Protein AF-A0A1F0BMP8-F1 (afdb_monomer_lite)

Structure (mmCIF, N/CA/C/O backbone):
data_AF-A0A1F0BMP8-F1
#
_entry.id   AF-A0A1F0BMP8-F1
#
loop_
_atom_site.group_PDB
_atom_site.id
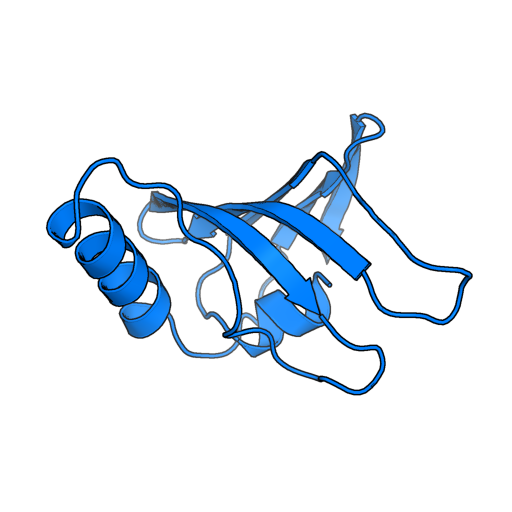_atom_site.type_symbol
_atom_site.label_atom_id
_atom_site.label_alt_id
_atom_site.label_comp_id
_atom_site.label_asym_id
_atom_site.label_entity_id
_atom_site.label_seq_id
_atom_site.pdbx_PDB_ins_code
_atom_site.Cartn_x
_atom_site.Cartn_y
_atom_site.Cartn_z
_atom_site.occupancy
_atom_site.B_iso_or_equiv
_atom_site.auth_seq_id
_atom_site.auth_comp_id
_atom_site.auth_asym_id
_atom_site.auth_atom_id
_atom_site.pdbx_PDB_model_num
ATOM 1 N N . MET A 1 1 ? 5.880 -3.265 -6.236 1.00 81.81 1 MET A N 1
ATOM 2 C CA . MET A 1 1 ? 5.375 -2.888 -4.889 1.00 81.81 1 MET A CA 1
ATOM 3 C C . MET A 1 1 ? 3.911 -3.074 -4.814 1.00 81.81 1 MET A C 1
ATOM 5 O O . MET A 1 1 ? 3.457 -3.663 -3.856 1.00 81.81 1 MET A O 1
ATOM 9 N N . VAL A 1 2 ? 3.184 -2.464 -5.753 1.00 88.12 2 VAL A N 1
ATOM 10 C CA . VAL A 1 2 ? 1.761 -2.221 -5.556 1.00 88.12 2 VAL A CA 1
ATOM 11 C C . VAL A 1 2 ? 1.041 -3.540 -5.309 1.00 88.12 2 VAL A C 1
ATOM 13 O O . VAL A 1 2 ? 0.292 -3.640 -4.351 1.00 88.12 2 VAL A O 1
ATOM 16 N N . ASN A 1 3 ? 1.412 -4.595 -6.035 1.00 89.56 3 ASN A N 1
ATOM 17 C CA . ASN A 1 3 ? 0.949 -5.953 -5.753 1.00 89.56 3 ASN A CA 1
ATOM 18 C C . ASN A 1 3 ? 1.299 -6.470 -4.349 1.00 89.56 3 ASN A C 1
ATOM 20 O O . ASN A 1 3 ? 0.438 -7.060 -3.712 1.00 89.56 3 ASN A O 1
ATOM 24 N N . ALA A 1 4 ? 2.517 -6.246 -3.853 1.00 89.62 4 ALA A N 1
ATOM 25 C CA . ALA A 1 4 ? 2.904 -6.637 -2.496 1.00 89.62 4 ALA A CA 1
ATOM 26 C C . ALA A 1 4 ? 2.100 -5.870 -1.433 1.00 89.62 4 ALA A C 1
ATOM 28 O O . ALA A 1 4 ? 1.598 -6.487 -0.504 1.00 89.62 4 ALA A O 1
ATOM 29 N N . LEU A 1 5 ? 1.886 -4.560 -1.610 1.00 92.19 5 LEU A N 1
ATOM 30 C CA . LEU A 1 5 ? 1.027 -3.763 -0.722 1.00 92.19 5 LEU A CA 1
ATOM 31 C C . LEU A 1 5 ? -0.428 -4.236 -0.772 1.00 92.19 5 LEU A C 1
ATOM 33 O O . LEU A 1 5 ? -1.037 -4.436 0.273 1.00 92.19 5 LEU A O 1
ATOM 37 N N . LYS A 1 6 ? -0.968 -4.488 -1.970 1.00 94.75 6 LYS A N 1
ATOM 38 C CA . LYS A 1 6 ? -2.313 -5.050 -2.154 1.00 94.75 6 LYS A CA 1
ATOM 39 C C . LYS A 1 6 ? -2.451 -6.445 -1.554 1.00 94.75 6 LYS A C 1
ATOM 41 O O . LYS A 1 6 ? -3.543 -6.796 -1.134 1.00 94.75 6 LYS A O 1
ATOM 46 N N . ASN A 1 7 ? -1.389 -7.247 -1.527 1.00 93.62 7 ASN A N 1
ATOM 47 C CA . ASN A 1 7 ? -1.396 -8.556 -0.877 1.00 93.62 7 ASN A CA 1
ATOM 48 C C . ASN A 1 7 ? -1.252 -8.471 0.650 1.00 93.62 7 ASN A C 1
ATOM 50 O O . ASN A 1 7 ? -1.544 -9.462 1.306 1.00 93.62 7 ASN A O 1
ATOM 54 N N . SER A 1 8 ? -0.807 -7.336 1.195 1.00 92.69 8 SER A N 1
ATOM 55 C CA . SER A 1 8 ? -0.575 -7.158 2.634 1.00 92.69 8 SER A CA 1
ATOM 56 C C . SER A 1 8 ? -1.666 -6.406 3.357 1.00 92.69 8 SER A C 1
ATOM 58 O O . SER A 1 8 ? -1.918 -6.706 4.525 1.00 92.69 8 SER A O 1
ATOM 60 N N . TYR A 1 9 ? -2.304 -5.444 2.689 1.00 95.44 9 TYR A N 1
ATOM 61 C CA . TYR A 1 9 ? -3.381 -4.682 3.293 1.00 95.44 9 TYR A CA 1
ATOM 62 C C . TYR A 1 9 ? -4.666 -4.748 2.479 1.00 95.44 9 TYR A C 1
ATOM 64 O O . TYR A 1 9 ? -4.666 -4.649 1.246 1.00 95.44 9 TYR A O 1
ATOM 72 N N . GLU A 1 10 ? -5.778 -4.914 3.185 1.00 97.12 10 GLU A N 1
ATOM 73 C CA . GLU A 1 10 ? -7.125 -4.827 2.642 1.00 97.12 10 GLU A CA 1
ATOM 74 C C . GLU A 1 10 ? -7.647 -3.387 2.630 1.00 97.12 10 GLU A C 1
ATOM 76 O O . GLU A 1 10 ? -7.187 -2.521 3.372 1.00 97.12 10 GLU A O 1
ATOM 81 N N . GLY A 1 11 ? -8.624 -3.133 1.759 1.00 97.06 11 GLY A N 1
ATOM 82 C CA . GLY A 1 11 ? -9.311 -1.847 1.691 1.00 97.06 11 GLY A CA 1
ATOM 83 C C . GLY A 1 11 ? -8.468 -0.689 1.156 1.00 97.06 11 GLY A C 1
ATOM 84 O O . GLY A 1 11 ? -8.833 0.455 1.392 1.00 97.06 11 GLY A O 1
ATOM 85 N N . ILE A 1 12 ? -7.361 -0.932 0.447 1.00 97.69 12 ILE A N 1
ATOM 86 C CA . ILE A 1 12 ? -6.589 0.154 -0.172 1.00 97.69 12 ILE A CA 1
ATOM 87 C C . ILE A 1 12 ? -7.415 0.788 -1.306 1.00 97.69 12 ILE A C 1
ATOM 89 O O . ILE A 1 12 ? -7.876 0.092 -2.209 1.00 97.69 12 ILE A O 1
ATOM 93 N N . GLU A 1 13 ? -7.556 2.114 -1.293 1.00 97.69 13 GLU A N 1
ATOM 94 C CA . GLU A 1 13 ? -8.154 2.899 -2.384 1.00 97.69 13 GLU A CA 1
ATOM 95 C C . GLU A 1 13 ? -7.088 3.618 -3.222 1.00 97.69 13 GLU A C 1
ATOM 97 O O . GLU A 1 13 ? -7.178 3.673 -4.452 1.00 97.69 13 GLU A O 1
ATOM 102 N N . GLU A 1 14 ? -6.070 4.174 -2.561 1.00 97.75 14 GLU A N 1
ATOM 103 C CA . GLU A 1 14 ? -5.044 5.003 -3.195 1.00 97.75 14 GLU A CA 1
ATOM 104 C C . GLU A 1 14 ? -3.659 4.705 -2.621 1.00 97.75 14 GLU A C 1
ATOM 106 O O . GLU A 1 14 ? -3.504 4.538 -1.410 1.00 97.75 14 GLU A O 1
ATOM 111 N N . ILE A 1 15 ? -2.645 4.689 -3.488 1.00 96.12 15 ILE A N 1
ATOM 112 C CA . ILE A 1 15 ? -1.231 4.638 -3.107 1.00 96.12 15 ILE A CA 1
ATOM 113 C C . ILE A 1 15 ? -0.503 5.778 -3.816 1.00 96.12 15 ILE A C 1
ATOM 115 O O . ILE A 1 15 ? -0.530 5.874 -5.043 1.00 96.12 15 ILE A O 1
ATOM 119 N N . LYS A 1 16 ? 0.206 6.619 -3.063 1.00 95.62 16 LYS A N 1
ATOM 120 C CA . LYS A 1 16 ? 1.176 7.567 -3.627 1.00 95.62 16 LYS A CA 1
ATOM 121 C C . LYS A 1 16 ? 2.577 7.112 -3.294 1.00 95.62 16 LYS A C 1
ATOM 123 O O . LYS A 1 16 ? 2.861 6.833 -2.135 1.00 95.62 16 LYS A O 1
ATOM 128 N N . ILE A 1 17 ? 3.427 7.055 -4.307 1.00 93.12 17 ILE A N 1
ATOM 129 C CA . ILE A 1 17 ? 4.812 6.616 -4.204 1.00 93.12 17 ILE A CA 1
ATOM 130 C C . ILE A 1 17 ? 5.710 7.830 -4.411 1.00 93.12 17 ILE A C 1
ATOM 132 O O . ILE A 1 17 ? 5.601 8.537 -5.412 1.00 93.12 17 ILE A O 1
ATOM 136 N N . SER A 1 18 ? 6.625 8.048 -3.478 1.00 92.19 18 SER A N 1
ATOM 137 C CA . SER A 1 18 ? 7.628 9.108 -3.540 1.00 92.19 18 SER A CA 1
ATOM 138 C C . SER A 1 18 ? 8.998 8.588 -3.129 1.00 92.19 18 SER A C 1
ATOM 140 O O . SER A 1 18 ? 9.108 7.557 -2.471 1.00 92.19 18 SER A O 1
ATOM 142 N N . ASN A 1 19 ? 10.043 9.314 -3.531 1.00 90.69 19 ASN A N 1
ATOM 143 C CA . ASN A 1 19 ? 11.435 9.025 -3.177 1.00 90.69 19 ASN A CA 1
ATOM 144 C C . ASN A 1 19 ? 11.832 7.552 -3.410 1.00 90.69 19 ASN A C 1
ATOM 146 O O . ASN A 1 19 ? 12.283 6.894 -2.473 1.00 90.69 19 ASN A O 1
ATOM 150 N N . PRO A 1 20 ? 11.625 7.001 -4.624 1.00 87.62 20 PRO A N 1
ATOM 151 C CA . PRO A 1 20 ? 12.051 5.640 -4.901 1.00 87.62 20 PRO A CA 1
ATOM 152 C C . PRO A 1 20 ? 13.577 5.546 -4.835 1.00 87.62 20 PRO A C 1
ATOM 154 O O . PRO A 1 20 ? 14.292 6.296 -5.499 1.00 87.62 20 PRO A O 1
ATOM 157 N N . GLU A 1 21 ? 14.065 4.585 -4.067 1.00 83.25 21 GLU A N 1
ATOM 158 C CA . GLU A 1 21 ? 15.460 4.182 -3.997 1.00 83.25 21 GLU A CA 1
ATOM 159 C C . GLU A 1 21 ? 15.533 2.713 -4.426 1.00 83.25 21 GLU A C 1
ATOM 161 O O . GLU A 1 21 ? 14.779 1.862 -3.957 1.00 83.25 21 GLU A O 1
ATOM 166 N N . TYR A 1 22 ? 16.422 2.395 -5.358 1.00 77.88 22 TYR A N 1
ATOM 167 C CA . TYR A 1 22 ? 16.616 1.027 -5.822 1.00 77.88 22 TYR A CA 1
ATOM 168 C C . TYR A 1 22 ? 18.099 0.725 -5.962 1.00 77.88 22 TYR A C 1
ATOM 170 O O . TYR A 1 22 ? 18.905 1.573 -6.350 1.00 77.88 22 TYR A O 1
ATOM 178 N N . THR A 1 23 ? 18.449 -0.518 -5.651 1.00 75.81 23 THR A N 1
ATOM 179 C CA . THR A 1 23 ? 19.734 -1.096 -6.048 1.00 75.81 23 THR A CA 1
ATOM 180 C C . THR A 1 23 ? 19.732 -1.398 -7.553 1.00 75.81 23 THR A C 1
ATOM 182 O O . THR A 1 23 ? 18.761 -1.119 -8.257 1.00 75.81 23 THR A O 1
ATOM 185 N N . THR A 1 24 ? 20.821 -1.956 -8.088 1.00 72.88 24 THR A N 1
ATOM 186 C CA . THR A 1 24 ? 20.900 -2.336 -9.507 1.00 72.88 24 THR A CA 1
ATOM 187 C C . THR A 1 24 ? 19.793 -3.336 -9.867 1.00 72.88 24 THR A C 1
ATOM 189 O O . THR A 1 24 ? 19.781 -4.431 -9.306 1.00 72.88 24 THR A O 1
ATOM 192 N N . PRO A 1 25 ? 18.884 -3.015 -10.809 1.00 70.81 25 PRO A N 1
ATOM 193 C CA . PRO A 1 25 ? 17.811 -3.931 -11.175 1.00 70.81 25 PRO A CA 1
ATOM 194 C C . PRO A 1 25 ? 18.332 -5.247 -11.791 1.00 70.81 25 PRO A C 1
ATOM 196 O O . PRO A 1 25 ? 19.238 -5.199 -12.627 1.00 70.81 25 PRO A O 1
ATOM 199 N N . PRO A 1 26 ? 17.726 -6.407 -11.464 1.00 64.94 26 PRO A N 1
ATOM 200 C CA . PRO A 1 26 ? 16.713 -6.601 -10.424 1.00 64.94 26 PRO A CA 1
ATOM 201 C C . PRO A 1 26 ? 17.356 -6.622 -9.025 1.00 64.94 26 PRO A C 1
ATOM 203 O O . PRO A 1 26 ? 18.339 -7.326 -8.808 1.00 64.94 26 PRO A O 1
ATOM 206 N N . GLY A 1 27 ? 16.786 -5.891 -8.066 1.00 69.31 27 GLY A N 1
ATOM 207 C CA . GLY A 1 27 ? 17.347 -5.801 -6.719 1.00 69.31 27 GLY A CA 1
ATOM 208 C C . GLY A 1 27 ? 16.374 -5.225 -5.696 1.00 69.31 27 GLY A C 1
ATOM 209 O O . GLY A 1 27 ? 15.228 -4.916 -6.029 1.00 69.31 27 GLY A O 1
ATOM 210 N N . ASP A 1 28 ? 16.837 -5.119 -4.451 1.00 78.62 28 ASP A N 1
ATOM 211 C CA . ASP A 1 28 ? 16.090 -4.518 -3.348 1.00 78.62 28 ASP A CA 1
ATOM 212 C C . ASP A 1 28 ? 15.768 -3.059 -3.637 1.00 78.62 28 ASP A C 1
ATOM 214 O O . ASP A 1 28 ? 16.493 -2.352 -4.356 1.00 78.62 28 ASP A O 1
ATOM 218 N N . TRP A 1 29 ? 14.677 -2.613 -3.039 1.00 79.88 29 TRP A N 1
ATOM 219 C CA . TRP A 1 29 ? 14.124 -1.309 -3.309 1.00 79.88 29 TRP A CA 1
ATOM 220 C C . TRP A 1 29 ? 13.334 -0.804 -2.110 1.00 79.88 29 TRP A C 1
ATOM 222 O O . TRP A 1 29 ? 12.764 -1.572 -1.328 1.00 79.88 29 TRP A O 1
ATOM 232 N N . SER A 1 30 ? 13.307 0.510 -1.974 1.00 86.81 30 SER A N 1
ATOM 233 C CA . SER A 1 30 ? 12.559 1.211 -0.952 1.00 86.81 30 SER A CA 1
ATOM 234 C C . SER A 1 30 ? 11.903 2.455 -1.531 1.00 86.81 30 SER A C 1
ATOM 236 O O . SER A 1 30 ? 12.324 3.000 -2.550 1.00 86.81 30 SER A O 1
ATOM 238 N N . CYS A 1 31 ? 10.816 2.887 -0.916 1.00 89.56 31 CYS A N 1
ATOM 239 C CA . CYS A 1 31 ? 10.184 4.156 -1.238 1.00 89.56 31 CYS A CA 1
ATOM 240 C C . CYS A 1 31 ? 9.358 4.637 -0.053 1.00 89.56 31 CYS A C 1
ATOM 242 O O . CYS A 1 31 ? 9.053 3.875 0.868 1.00 89.56 31 CYS A O 1
ATOM 244 N N . ASP A 1 32 ? 8.980 5.904 -0.095 1.00 92.56 32 ASP A N 1
ATOM 245 C CA . ASP A 1 32 ? 7.976 6.439 0.807 1.00 92.56 32 ASP A CA 1
ATOM 246 C C . ASP A 1 32 ? 6.601 6.220 0.167 1.00 92.56 32 ASP A C 1
ATOM 248 O O . ASP A 1 32 ? 6.398 6.532 -1.014 1.00 92.56 32 ASP A O 1
ATOM 252 N N . VAL A 1 33 ? 5.661 5.668 0.935 1.00 92.81 33 VAL A N 1
ATOM 253 C CA . VAL A 1 33 ? 4.289 5.434 0.481 1.00 92.81 33 VAL A CA 1
ATOM 254 C C . VAL A 1 33 ? 3.288 6.162 1.355 1.00 92.81 33 VAL A C 1
ATOM 256 O O . VAL A 1 33 ? 3.377 6.136 2.578 1.00 92.81 33 VAL A O 1
ATOM 259 N N . ASN A 1 34 ? 2.302 6.772 0.707 1.00 95.00 34 ASN A N 1
ATOM 260 C CA . ASN A 1 34 ? 1.093 7.278 1.340 1.00 95.00 34 ASN A CA 1
ATOM 261 C C . ASN A 1 34 ? -0.082 6.406 0.894 1.00 95.00 34 ASN A C 1
ATOM 263 O O . ASN A 1 34 ? -0.403 6.383 -0.295 1.00 95.00 34 ASN A O 1
ATOM 267 N N . ILE A 1 35 ? -0.712 5.698 1.828 1.00 95.38 35 ILE A N 1
ATOM 268 C CA . ILE A 1 35 ? -1.852 4.815 1.561 1.00 95.38 35 ILE A CA 1
ATOM 269 C C . ILE A 1 35 ? -3.125 5.470 2.095 1.00 95.38 35 ILE A C 1
ATOM 271 O O . ILE A 1 35 ? -3.147 5.946 3.230 1.00 95.38 35 ILE A O 1
ATOM 275 N N . LEU A 1 36 ? -4.179 5.487 1.278 1.00 97.31 36 LEU A N 1
ATOM 276 C CA . LEU A 1 36 ? -5.546 5.790 1.699 1.00 97.31 36 LEU A CA 1
ATOM 277 C C . LEU A 1 36 ? -6.352 4.495 1.725 1.00 97.31 36 LEU A C 1
ATOM 279 O O . LEU A 1 36 ? -6.462 3.816 0.700 1.00 97.31 36 LEU A O 1
ATOM 283 N N . PHE A 1 37 ? -6.943 4.198 2.874 1.00 97.19 37 PHE A N 1
ATOM 284 C CA . PHE A 1 37 ? -7.863 3.085 3.049 1.00 97.19 37 PHE A CA 1
ATOM 285 C C . PHE A 1 37 ? -9.319 3.510 2.821 1.00 97.19 37 PHE A C 1
ATOM 287 O O . PHE A 1 37 ? -9.672 4.693 2.866 1.00 97.19 37 PHE A O 1
ATOM 294 N N . SER A 1 38 ? -10.190 2.531 2.593 1.00 96.44 38 SER A N 1
ATOM 295 C CA . SER A 1 38 ? -11.614 2.724 2.308 1.00 96.44 38 SER A CA 1
ATOM 296 C C . SER A 1 38 ? -12.399 3.342 3.465 1.00 96.44 38 SER A C 1
ATOM 298 O O . SER A 1 38 ? -13.404 4.018 3.244 1.00 96.44 38 SER A O 1
ATOM 300 N N . ASP A 1 39 ? -11.920 3.168 4.695 1.00 96.25 39 ASP A N 1
ATOM 301 C CA . ASP A 1 39 ? -12.433 3.828 5.901 1.00 96.25 39 ASP A CA 1
ATOM 302 C C . ASP A 1 39 ? -11.912 5.270 6.075 1.00 96.25 39 ASP A C 1
ATOM 304 O O . ASP A 1 39 ? -12.206 5.935 7.067 1.00 96.25 39 ASP A O 1
ATOM 308 N N . LYS A 1 40 ? -11.185 5.777 5.072 1.00 96.06 40 LYS A N 1
ATOM 309 C CA . LYS A 1 40 ? -10.591 7.116 4.992 1.00 96.06 40 LYS A CA 1
ATOM 310 C C . LYS A 1 40 ? -9.413 7.345 5.935 1.00 96.06 40 LYS A C 1
ATOM 312 O O . LYS A 1 40 ? -8.934 8.481 6.026 1.00 96.06 40 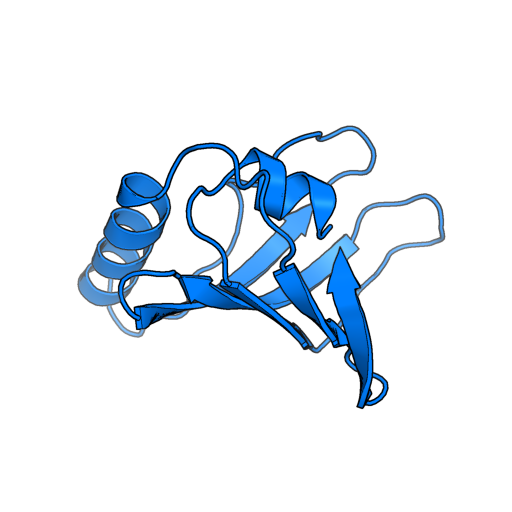LYS A O 1
ATOM 317 N N . VAL A 1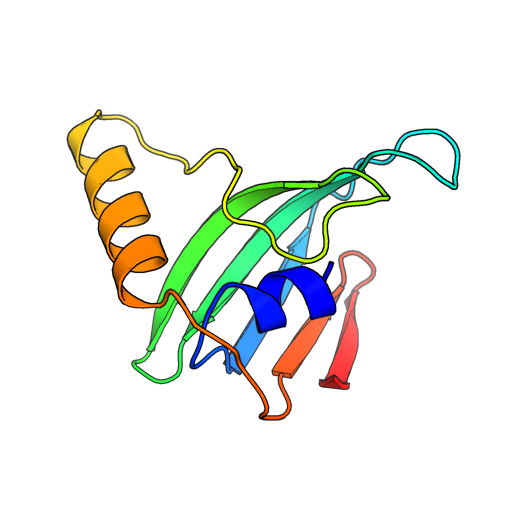 41 ? -8.889 6.288 6.556 1.00 95.19 41 VAL A N 1
ATOM 318 C CA . VAL A 1 41 ? -7.613 6.340 7.267 1.00 95.19 41 VAL A CA 1
ATOM 319 C C . VAL A 1 41 ? -6.476 6.509 6.261 1.00 95.19 41 VAL A C 1
ATOM 321 O O . VAL A 1 41 ? -6.477 5.932 5.172 1.00 95.19 41 VAL A O 1
ATOM 324 N N . LYS A 1 42 ? -5.503 7.349 6.623 1.00 94.25 42 LYS A N 1
ATOM 325 C CA . LYS A 1 42 ? -4.291 7.589 5.839 1.00 94.25 42 LYS A CA 1
ATOM 326 C C . LYS A 1 42 ? -3.069 7.222 6.651 1.00 94.25 42 LYS A C 1
ATOM 328 O O . LYS A 1 42 ? -2.997 7.567 7.829 1.00 94.25 42 LYS A O 1
ATOM 333 N N . ILE A 1 43 ? -2.100 6.600 5.996 1.00 92.06 43 ILE A N 1
ATOM 334 C CA . ILE A 1 43 ? -0.813 6.283 6.603 1.00 92.06 43 ILE A CA 1
ATOM 335 C C . ILE A 1 43 ? 0.327 6.612 5.654 1.00 92.06 43 ILE A C 1
ATOM 337 O O . ILE A 1 43 ? 0.219 6.406 4.445 1.00 92.06 43 ILE A O 1
ATOM 341 N N . GLU A 1 44 ? 1.411 7.125 6.223 1.00 91.44 44 GLU A N 1
ATOM 342 C CA . GLU A 1 44 ? 2.643 7.426 5.513 1.00 91.44 44 GLU A CA 1
ATOM 343 C C . GLU A 1 44 ? 3.788 6.657 6.159 1.00 91.44 44 GLU A C 1
ATOM 345 O O . GLU A 1 44 ? 4.033 6.790 7.359 1.00 91.44 44 GLU A O 1
ATOM 350 N N . TYR A 1 45 ? 4.493 5.845 5.378 1.00 88.19 45 TYR A N 1
ATOM 351 C CA . TYR A 1 45 ? 5.652 5.122 5.886 1.00 88.19 45 TYR A CA 1
ATOM 352 C C . TYR A 1 45 ? 6.635 4.764 4.777 1.00 88.19 45 TYR A C 1
ATOM 354 O O . TYR A 1 45 ? 6.278 4.686 3.600 1.00 88.19 45 TYR A O 1
ATOM 362 N N . ARG A 1 46 ? 7.897 4.560 5.159 1.00 87.56 46 ARG A N 1
ATOM 363 C CA . ARG A 1 46 ? 8.937 4.077 4.254 1.00 87.56 46 ARG A CA 1
ATOM 364 C C . ARG A 1 46 ? 8.903 2.559 4.224 1.00 87.56 46 ARG A C 1
ATOM 366 O O . ARG A 1 46 ? 9.053 1.906 5.254 1.00 87.56 46 ARG A O 1
ATOM 373 N N . VAL A 1 47 ? 8.740 2.000 3.038 1.00 86.69 47 VAL A N 1
ATOM 374 C CA . VAL A 1 47 ? 8.738 0.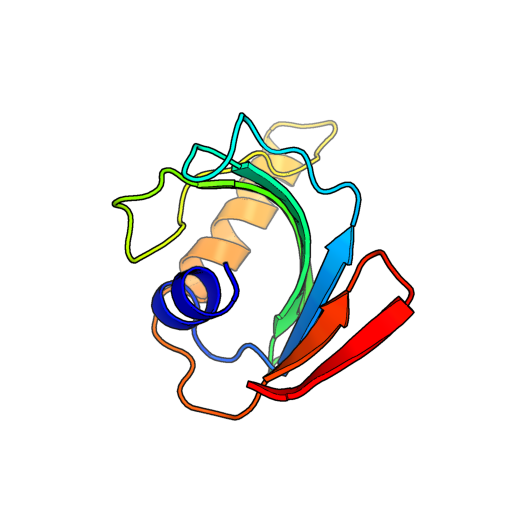559 2.788 1.00 86.69 47 VAL A CA 1
ATOM 375 C C . VAL A 1 47 ? 10.067 0.140 2.197 1.00 86.69 47 VAL A C 1
ATOM 377 O O . VAL A 1 47 ? 10.591 0.814 1.317 1.00 86.69 47 VAL A O 1
ATOM 380 N N . GLY A 1 48 ? 10.603 -0.978 2.677 1.00 81.44 48 GLY A N 1
ATOM 381 C CA . GLY A 1 48 ? 11.674 -1.720 2.017 1.00 81.44 48 GLY A CA 1
ATOM 382 C C . GLY A 1 48 ? 11.111 -3.053 1.547 1.00 81.44 48 GLY A C 1
ATOM 383 O O . GLY A 1 48 ? 10.232 -3.606 2.206 1.00 81.44 48 GLY A O 1
ATOM 384 N N . HIS A 1 49 ? 11.550 -3.550 0.398 1.00 74.50 49 HIS A N 1
ATOM 385 C CA . HIS A 1 49 ? 11.086 -4.834 -0.110 1.00 74.50 49 HIS A CA 1
ATOM 386 C C . HIS A 1 49 ? 12.181 -5.539 -0.884 1.00 74.50 49 HIS A C 1
ATOM 388 O O . HIS A 1 49 ? 12.816 -4.956 -1.770 1.00 74.50 49 HIS A O 1
ATOM 394 N N . SER A 1 50 ? 12.358 -6.815 -0.569 1.00 76.12 50 SER A N 1
ATOM 395 C CA . SER A 1 50 ? 13.266 -7.667 -1.317 1.00 76.12 50 SER A CA 1
ATOM 396 C C . SER A 1 50 ? 12.574 -8.295 -2.517 1.00 76.12 50 SER A C 1
ATOM 398 O O . SER A 1 50 ? 11.371 -8.542 -2.513 1.00 76.12 50 SER A O 1
ATOM 400 N N . LEU A 1 51 ? 13.356 -8.591 -3.557 1.00 69.12 51 LEU A N 1
ATOM 401 C CA . LEU A 1 51 ? 12.862 -9.101 -4.844 1.00 69.12 51 LEU A CA 1
ATOM 402 C C . LEU A 1 51 ? 11.954 -10.345 -4.727 1.00 69.12 51 LEU A C 1
ATOM 404 O O . LEU A 1 51 ? 11.098 -10.561 -5.580 1.00 69.12 51 LEU A O 1
ATOM 408 N N . ASN A 1 52 ? 12.148 -11.157 -3.684 1.00 72.38 52 ASN A N 1
ATOM 409 C CA . ASN A 1 52 ? 11.462 -12.437 -3.490 1.00 72.38 52 ASN A CA 1
ATOM 410 C C . ASN A 1 52 ? 10.256 -12.366 -2.539 1.00 72.38 52 ASN A C 1
ATOM 412 O O . ASN A 1 52 ? 9.599 -13.382 -2.316 1.00 72.38 52 ASN A O 1
ATOM 416 N N . GLU A 1 53 ? 9.981 -11.211 -1.940 1.00 76.19 53 GLU A N 1
ATOM 417 C CA . GLU A 1 53 ? 8.856 -11.060 -1.023 1.00 76.19 53 GLU A CA 1
ATOM 418 C C . GLU A 1 53 ? 7.554 -10.831 -1.808 1.00 76.19 53 GLU A C 1
ATOM 420 O O . GLU A 1 53 ? 7.519 -10.129 -2.814 1.00 76.19 53 GLU A O 1
ATOM 425 N N . VAL A 1 54 ? 6.455 -11.446 -1.367 1.00 77.50 54 VAL A N 1
ATOM 426 C CA . VAL A 1 54 ? 5.138 -11.349 -2.041 1.00 77.50 54 VAL A CA 1
ATOM 427 C C . VAL A 1 54 ? 4.166 -10.425 -1.300 1.00 77.50 54 VAL A C 1
ATOM 429 O O . VAL A 1 54 ? 3.133 -10.033 -1.848 1.00 77.50 54 VAL A O 1
ATOM 432 N N . GLU A 1 55 ? 4.533 -10.081 -0.068 1.00 79.81 55 GLU A N 1
ATOM 433 C CA . GLU A 1 55 ? 3.845 -9.238 0.906 1.00 79.81 55 GLU A CA 1
ATOM 434 C C . GLU A 1 55 ? 4.856 -8.223 1.463 1.00 79.81 55 GLU A C 1
ATOM 436 O O . GLU A 1 55 ? 6.062 -8.469 1.446 1.00 79.81 55 GLU A O 1
ATOM 441 N N . ASN A 1 56 ? 4.378 -7.086 1.962 1.00 77.75 56 ASN A N 1
ATOM 442 C CA . ASN A 1 56 ? 5.173 -6.096 2.665 1.00 77.75 56 ASN A CA 1
ATOM 443 C C . ASN A 1 56 ? 4.527 -5.644 3.994 1.00 77.75 56 ASN A C 1
ATOM 445 O O . ASN A 1 56 ? 3.683 -4.745 4.031 1.00 77.75 56 ASN A O 1
ATOM 449 N N . TYR A 1 57 ? 4.999 -6.236 5.094 1.00 77.88 57 TYR A N 1
ATOM 450 C CA . TYR A 1 57 ? 4.716 -5.792 6.468 1.00 77.88 57 TYR A CA 1
ATOM 451 C C . TYR A 1 57 ? 5.886 -5.030 7.108 1.00 77.88 57 TYR A C 1
ATOM 453 O O . TYR A 1 57 ? 5.774 -4.589 8.249 1.00 77.88 57 TYR A O 1
ATOM 461 N N . ASN A 1 58 ? 7.014 -4.904 6.404 1.00 70.81 58 ASN A N 1
ATOM 462 C CA . ASN A 1 58 ? 8.259 -4.380 6.950 1.00 70.81 58 ASN A CA 1
ATOM 463 C C . ASN A 1 58 ? 8.477 -2.940 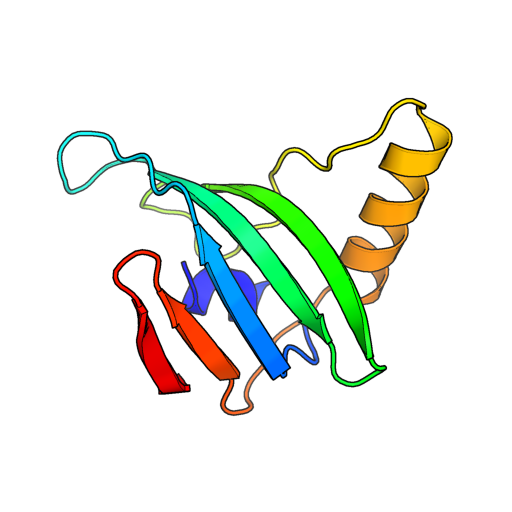6.474 1.00 70.81 58 ASN A C 1
ATOM 465 O O . ASN A 1 58 ? 8.410 -2.627 5.288 1.00 70.81 58 ASN A O 1
ATOM 469 N N . GLY A 1 59 ? 8.784 -2.039 7.398 1.00 79.69 59 GLY A N 1
ATOM 470 C CA . GLY A 1 59 ? 8.998 -0.644 7.047 1.00 79.69 59 GLY A CA 1
ATOM 471 C C . GLY A 1 59 ? 9.352 0.216 8.242 1.00 79.69 59 GLY A C 1
ATOM 472 O O . GLY A 1 59 ? 9.511 -0.264 9.363 1.00 79.69 59 GLY A O 1
ATOM 473 N N . PHE A 1 60 ? 9.476 1.506 7.978 1.00 80.12 60 PHE A N 1
ATOM 474 C CA . PHE A 1 60 ? 9.725 2.531 8.970 1.00 80.12 60 PHE A CA 1
ATOM 475 C C . PHE A 1 60 ? 8.576 3.538 8.939 1.00 80.12 60 PHE A C 1
ATOM 477 O O . PHE A 1 60 ? 8.429 4.300 7.982 1.00 80.12 60 PHE A O 1
ATOM 484 N N . VAL A 1 61 ? 7.749 3.517 9.983 1.00 82.31 61 VAL A N 1
ATOM 485 C CA . VAL A 1 61 ? 6.721 4.538 10.222 1.00 82.31 61 VAL A CA 1
ATOM 486 C C . VAL A 1 61 ? 7.365 5.751 10.897 1.00 82.31 61 VAL A C 1
ATOM 488 O O . VAL A 1 61 ? 8.205 5.607 11.789 1.00 82.31 61 VAL A O 1
ATOM 491 N N . ASN A 1 62 ? 6.986 6.955 10.477 1.00 77.12 62 ASN A N 1
ATOM 492 C CA . ASN A 1 62 ? 7.537 8.189 11.032 1.00 77.12 62 ASN A CA 1
ATOM 493 C C . ASN A 1 62 ? 6.825 8.558 12.337 1.00 77.12 62 ASN A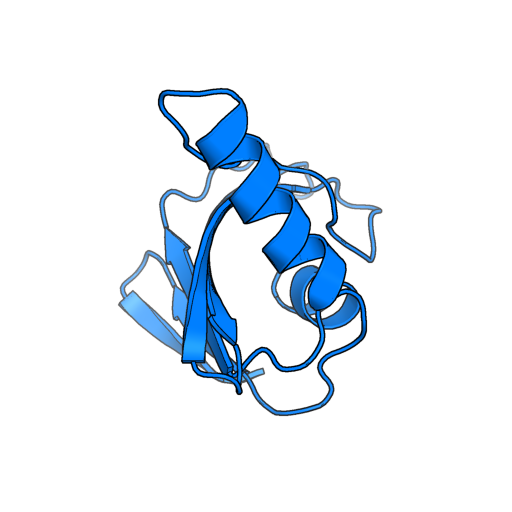 C 1
ATOM 495 O O . ASN A 1 62 ? 5.611 8.702 12.354 1.00 77.12 62 ASN A O 1
ATOM 499 N N . GLY A 1 63 ? 7.552 8.814 13.422 1.00 79.50 63 GLY A N 1
ATOM 500 C CA . GLY A 1 63 ? 6.963 9.350 14.653 1.00 79.50 63 GLY A CA 1
ATOM 501 C C . GLY A 1 63 ? 8.016 9.978 15.558 1.00 79.50 63 GLY A C 1
ATOM 502 O O . GLY A 1 63 ? 9.183 9.595 15.526 1.00 79.50 63 GLY A O 1
ATOM 503 N N . LYS A 1 64 ? 7.619 10.971 16.357 1.00 84.62 64 LYS A N 1
ATOM 504 C CA . LYS A 1 64 ? 8.494 11.631 17.340 1.00 84.62 64 LYS A CA 1
ATOM 505 C C . LYS A 1 64 ? 8.535 10.870 18.659 1.00 84.62 64 LYS A C 1
ATOM 507 O O . LYS A 1 64 ? 9.472 11.038 19.436 1.00 84.62 64 LYS A O 1
ATOM 512 N N . THR A 1 65 ? 7.515 10.057 18.926 1.00 90.69 65 THR A N 1
ATOM 513 C CA . THR A 1 65 ? 7.404 9.245 20.139 1.00 90.69 65 THR A CA 1
ATOM 514 C C . THR A 1 65 ? 7.088 7.790 19.808 1.00 90.69 65 THR A C 1
ATOM 516 O O . THR A 1 65 ? 6.469 7.492 18.787 1.00 90.69 65 THR A O 1
ATOM 519 N N . ASN A 1 66 ? 7.434 6.879 20.721 1.00 90.12 66 ASN A N 1
ATOM 520 C CA . ASN A 1 66 ? 7.071 5.463 20.596 1.00 90.12 66 ASN A CA 1
ATOM 521 C C . ASN A 1 66 ? 5.555 5.260 20.485 1.00 90.12 66 ASN A C 1
ATOM 523 O O . ASN A 1 66 ? 5.118 4.335 19.814 1.00 90.12 66 ASN A O 1
ATOM 527 N N . LYS A 1 67 ? 4.751 6.126 21.117 1.00 90.75 67 LYS A N 1
ATOM 528 C CA . LYS A 1 67 ? 3.294 6.052 21.007 1.00 90.75 67 LYS A CA 1
ATOM 529 C C . LYS A 1 67 ? 2.827 6.334 19.578 1.00 90.75 67 LYS A C 1
ATOM 531 O O . LYS A 1 67 ? 2.072 5.543 19.039 1.00 90.75 67 LYS A O 1
ATOM 536 N N . GLU A 1 68 ? 3.307 7.410 18.959 1.00 87.75 68 GLU A N 1
ATOM 537 C CA . GLU A 1 68 ? 2.940 7.754 17.574 1.00 87.75 68 GLU A CA 1
ATOM 538 C C . GLU A 1 68 ? 3.368 6.669 16.574 1.00 87.75 68 GLU A C 1
ATOM 540 O O . GLU A 1 68 ? 2.650 6.395 15.615 1.00 87.75 68 GLU A O 1
ATOM 545 N N . ILE A 1 69 ? 4.526 6.042 16.807 1.00 88.19 69 ILE A N 1
ATOM 546 C CA . ILE A 1 69 ? 5.017 4.905 16.015 1.00 88.19 69 ILE A CA 1
ATOM 547 C C . ILE A 1 69 ? 4.096 3.690 16.199 1.00 88.19 69 ILE A C 1
ATOM 549 O O . ILE A 1 69 ? 3.681 3.077 15.218 1.00 88.19 69 ILE A O 1
ATOM 553 N N . ASN A 1 70 ? 3.748 3.350 17.442 1.00 90.12 70 ASN A N 1
ATOM 554 C CA . ASN A 1 70 ? 2.896 2.200 17.742 1.00 90.12 70 ASN A CA 1
ATOM 555 C C . ASN A 1 70 ? 1.474 2.373 17.198 1.00 90.12 70 ASN A C 1
ATOM 557 O O . ASN A 1 70 ? 0.957 1.440 16.597 1.00 90.12 70 ASN A O 1
ATOM 561 N N . ASP A 1 71 ? 0.875 3.557 17.341 1.00 90.88 71 ASP A N 1
ATOM 562 C CA . ASP A 1 71 ? -0.476 3.840 16.842 1.00 90.88 71 ASP A CA 1
ATOM 563 C C . ASP A 1 71 ? -0.552 3.642 15.309 1.00 90.88 71 ASP A C 1
ATOM 565 O O . ASP A 1 71 ? -1.518 3.091 14.787 1.00 90.88 71 ASP A O 1
ATOM 569 N N . GLN A 1 72 ? 0.497 4.021 14.570 1.00 90.12 72 GLN A N 1
ATOM 570 C CA . GLN A 1 72 ? 0.580 3.775 13.123 1.00 90.12 72 GLN A CA 1
ATOM 571 C C . GLN A 1 72 ? 0.717 2.290 12.783 1.00 90.12 72 GLN A C 1
ATOM 573 O O . GLN A 1 72 ? 0.087 1.805 11.842 1.00 90.12 72 GLN A O 1
ATOM 578 N N . TRP A 1 73 ? 1.505 1.544 13.556 1.00 90.62 73 TRP A N 1
ATOM 579 C CA . TRP A 1 73 ? 1.574 0.095 13.393 1.00 90.62 73 TRP A CA 1
ATOM 580 C C . TRP A 1 73 ? 0.249 -0.589 13.711 1.00 90.62 73 TRP A C 1
ATOM 582 O O . TRP A 1 73 ? -0.098 -1.554 13.037 1.00 90.62 73 TRP A O 1
ATOM 592 N N . GLU A 1 74 ? -0.502 -0.117 14.705 1.00 92.69 74 GLU A N 1
ATOM 593 C CA . GLU A 1 74 ? -1.841 -0.630 15.005 1.00 92.69 74 GLU A CA 1
ATOM 594 C C . GLU A 1 74 ? -2.790 -0.433 13.821 1.00 92.69 74 GLU A C 1
ATOM 596 O O . GLU A 1 74 ? -3.477 -1.384 13.455 1.00 92.69 74 GLU A O 1
ATOM 601 N N . ILE A 1 75 ? -2.741 0.727 13.156 1.00 92.44 75 ILE A N 1
ATOM 602 C CA . ILE A 1 75 ? -3.490 0.991 11.917 1.00 92.44 75 ILE A CA 1
ATOM 603 C C . ILE A 1 75 ? -3.094 0.003 10.809 1.00 92.44 75 ILE A C 1
ATOM 605 O O . ILE A 1 75 ? -3.948 -0.668 10.237 1.00 92.44 75 ILE A O 1
ATOM 609 N N . LEU A 1 76 ? -1.799 -0.148 10.504 1.00 92.06 76 LEU A N 1
ATOM 610 C CA . LEU A 1 76 ? -1.359 -1.111 9.480 1.00 92.06 76 LEU A CA 1
ATOM 611 C C . LEU A 1 76 ? -1.797 -2.540 9.825 1.00 92.06 76 LEU A C 1
ATOM 613 O O . LEU A 1 76 ? -2.259 -3.284 8.961 1.00 92.06 76 LEU A O 1
ATOM 617 N N . ASN A 1 77 ? -1.679 -2.923 11.096 1.00 93.12 77 ASN A N 1
ATOM 618 C CA . ASN A 1 77 ? -2.077 -4.242 11.567 1.00 93.12 77 ASN A CA 1
ATOM 619 C C . ASN A 1 77 ? -3.592 -4.464 11.488 1.00 93.12 77 ASN A C 1
ATOM 621 O O . ASN A 1 77 ? -3.998 -5.585 11.183 1.00 93.12 77 ASN A O 1
ATOM 625 N N . SER A 1 78 ? -4.416 -3.438 11.725 1.00 95.38 78 SER A N 1
ATOM 626 C CA . SER A 1 78 ? -5.875 -3.548 11.607 1.00 95.38 78 SER A CA 1
ATOM 627 C C . SER A 1 78 ? -6.348 -3.706 10.165 1.00 95.38 78 SER A C 1
ATOM 629 O O . SER A 1 78 ? -7.446 -4.205 9.954 1.00 95.38 78 SER A O 1
ATOM 631 N N . HIS A 1 79 ? -5.521 -3.327 9.188 1.00 95.75 79 HIS A N 1
ATOM 632 C CA . HIS A 1 79 ? -5.797 -3.493 7.761 1.00 95.75 79 HIS A CA 1
ATOM 633 C C . HIS A 1 79 ? -5.095 -4.699 7.135 1.00 95.75 79 HIS A C 1
ATOM 635 O O . HIS A 1 79 ? -5.065 -4.798 5.913 1.00 95.75 79 HIS A O 1
ATOM 641 N N . LYS A 1 80 ? -4.501 -5.617 7.909 1.00 95.38 80 LYS A N 1
ATOM 642 C CA . LYS A 1 80 ? -3.865 -6.815 7.338 1.00 95.38 80 LYS A CA 1
ATOM 643 C C . LYS A 1 80 ? -4.869 -7.648 6.544 1.00 95.38 80 LYS A C 1
ATOM 645 O O . LYS A 1 80 ? -5.883 -8.081 7.078 1.00 95.38 80 LYS A O 1
ATOM 650 N N . GLY A 1 81 ? -4.550 -7.925 5.287 1.00 95.25 81 GLY A N 1
ATOM 651 C CA . GLY A 1 81 ? -5.441 -8.640 4.382 1.00 95.25 81 GLY A CA 1
ATOM 652 C C . GLY A 1 81 ? -5.071 -8.399 2.927 1.00 95.25 81 GLY A C 1
ATOM 653 O O . GLY A 1 81 ? -3.960 -7.983 2.619 1.00 95.25 81 GLY A O 1
ATOM 654 N N . LYS A 1 82 ? -6.007 -8.657 2.012 1.00 96.31 82 LYS A N 1
ATOM 655 C CA . LYS A 1 82 ? -5.759 -8.507 0.577 1.00 96.31 82 LYS A CA 1
ATOM 656 C C . LYS A 1 82 ? -6.767 -7.581 -0.087 1.00 96.31 82 LYS A C 1
ATOM 658 O O . LYS A 1 82 ? -7.963 -7.859 -0.115 1.00 96.31 82 LYS A O 1
ATOM 663 N N . THR A 1 83 ? -6.267 -6.538 -0.733 1.00 97.12 83 THR A N 1
ATOM 664 C CA . THR A 1 83 ? -7.043 -5.684 -1.631 1.00 97.12 83 THR A CA 1
ATOM 665 C C . THR A 1 83 ? -7.157 -6.330 -3.012 1.00 97.12 83 THR A C 1
ATOM 667 O O . THR A 1 83 ? -6.170 -6.501 -3.730 1.00 97.12 83 THR A O 1
ATOM 670 N N . THR A 1 84 ? -8.384 -6.670 -3.410 1.00 94.88 84 THR A N 1
ATOM 671 C CA . THR A 1 84 ? -8.706 -7.204 -4.748 1.00 94.88 84 THR A CA 1
ATOM 672 C C . THR A 1 84 ? -9.343 -6.168 -5.674 1.00 94.88 84 THR A C 1
ATOM 674 O O . THR A 1 84 ? -9.381 -6.379 -6.884 1.00 94.88 84 THR A O 1
ATOM 677 N N . SER A 1 85 ? -9.807 -5.042 -5.124 1.00 95.00 85 SER A N 1
ATOM 678 C CA . SER A 1 85 ? -10.325 -3.904 -5.881 1.00 95.00 85 SER A CA 1
ATOM 679 C C . SER A 1 85 ? -9.225 -3.190 -6.670 1.00 95.00 85 SER A C 1
ATOM 681 O O . SER A 1 85 ? -8.028 -3.385 -6.429 1.00 95.00 85 SER A O 1
ATOM 683 N N . LEU A 1 86 ? -9.650 -2.354 -7.620 1.00 95.50 86 LEU A N 1
ATOM 684 C CA . LEU A 1 86 ? -8.765 -1.409 -8.294 1.00 95.50 86 LEU A CA 1
ATOM 685 C C . LEU A 1 86 ? -8.282 -0.349 -7.299 1.00 95.50 86 LEU A C 1
ATOM 687 O O . LEU A 1 86 ? -9.064 0.164 -6.500 1.00 95.50 86 LEU A O 1
ATOM 691 N N . VAL A 1 87 ? -6.998 -0.030 -7.383 1.00 96.94 87 VAL A N 1
ATOM 692 C CA . VAL A 1 87 ? -6.297 0.958 -6.569 1.00 96.94 87 VAL A CA 1
ATOM 693 C C . VAL A 1 87 ? -5.770 2.046 -7.488 1.00 96.94 87 VAL A C 1
ATOM 695 O O . VAL A 1 87 ? -5.119 1.753 -8.492 1.00 96.94 87 VAL A O 1
ATOM 698 N N . THR A 1 88 ? -6.012 3.306 -7.133 1.00 97.44 88 THR A N 1
ATOM 699 C CA . THR A 1 88 ? -5.412 4.441 -7.840 1.00 97.44 88 THR A CA 1
ATOM 700 C C . THR A 1 88 ? -3.972 4.640 -7.379 1.00 97.44 88 THR A C 1
ATOM 702 O O . THR A 1 88 ? -3.704 4.705 -6.181 1.00 97.44 88 THR A O 1
ATOM 705 N N . ILE A 1 89 ? -3.040 4.778 -8.319 1.00 96.38 89 ILE A N 1
ATOM 706 C CA . ILE A 1 89 ? -1.613 4.917 -8.024 1.00 96.38 89 ILE A CA 1
ATOM 707 C C . ILE A 1 89 ? -1.116 6.259 -8.543 1.00 96.38 89 ILE A C 1
ATOM 709 O O . ILE A 1 89 ? -1.363 6.609 -9.696 1.00 96.38 89 ILE A O 1
ATOM 713 N N . TYR A 1 90 ? -0.377 6.981 -7.708 1.00 95.69 90 TYR A N 1
ATOM 714 C CA . TYR A 1 90 ? 0.373 8.171 -8.103 1.00 95.69 90 TYR A CA 1
ATOM 715 C C . TYR A 1 90 ? 1.861 7.876 -7.967 1.00 95.69 90 TYR A C 1
ATOM 717 O O . TYR A 1 90 ? 2.342 7.608 -6.864 1.00 95.69 90 TYR A O 1
ATOM 725 N N . TYR A 1 91 ? 2.579 7.908 -9.082 1.00 91.31 91 TYR A N 1
ATOM 726 C CA . TYR A 1 91 ? 4.012 7.643 -9.126 1.00 91.31 91 TYR A CA 1
ATOM 727 C C . TYR A 1 91 ? 4.824 8.924 -8.899 1.00 91.31 91 TYR A C 1
ATOM 729 O O . TYR A 1 91 ? 4.328 10.047 -9.033 1.00 91.31 91 TYR A O 1
ATOM 737 N N . SER A 1 92 ? 6.103 8.761 -8.560 1.00 88.69 92 SER A N 1
ATOM 738 C CA . SER A 1 92 ? 7.006 9.877 -8.253 1.00 88.69 92 SER A CA 1
ATOM 739 C C . SER A 1 92 ? 7.297 10.784 -9.454 1.00 88.69 92 SER A C 1
ATOM 741 O O . SER A 1 92 ? 7.659 11.946 -9.281 1.00 88.69 92 SER A O 1
ATOM 743 N N . ASP A 1 93 ? 7.135 10.269 -10.671 1.00 90.06 93 ASP A N 1
ATOM 744 C CA . ASP A 1 93 ? 7.254 10.994 -11.943 1.00 90.06 93 ASP A CA 1
ATOM 745 C C . ASP A 1 93 ? 5.974 11.757 -12.335 1.00 90.06 93 ASP A C 1
ATOM 747 O O . ASP A 1 93 ? 5.934 12.394 -13.388 1.00 90.06 93 ASP A O 1
ATOM 751 N N . LYS A 1 94 ? 4.968 11.779 -11.445 1.00 86.12 94 LYS A N 1
ATOM 752 C CA . LYS A 1 94 ? 3.637 12.385 -11.623 1.00 86.12 94 LYS A CA 1
ATOM 753 C C . LYS A 1 94 ? 2.716 11.606 -12.559 1.00 86.12 94 LYS A C 1
ATOM 755 O O . LYS A 1 94 ? 1.624 12.099 -12.857 1.00 86.12 94 LYS A O 1
ATOM 760 N N . GLU A 1 95 ? 3.103 10.411 -12.994 1.00 91.88 95 GLU A N 1
ATOM 761 C CA . GLU A 1 95 ? 2.184 9.530 -13.699 1.00 91.88 95 GLU A CA 1
ATOM 762 C C . GLU A 1 95 ? 1.096 8.999 -12.758 1.00 91.88 95 GLU A C 1
ATOM 764 O O . GLU A 1 95 ? 1.279 8.859 -11.542 1.00 91.88 95 GLU A O 1
ATOM 769 N N . LYS A 1 96 ? -0.064 8.704 -13.348 1.00 93.81 96 LYS A N 1
ATOM 770 C CA . LYS A 1 96 ? -1.204 8.092 -12.671 1.00 93.81 96 LYS A CA 1
ATOM 771 C C . LYS A 1 96 ? -1.458 6.715 -13.275 1.00 93.81 96 LYS A C 1
ATOM 773 O O . LYS A 1 96 ? -1.578 6.597 -14.491 1.00 93.81 96 LYS A O 1
ATOM 778 N N . GLY A 1 97 ? -1.594 5.706 -12.422 1.00 92.81 97 GLY A N 1
ATOM 779 C CA . GLY A 1 97 ? -1.973 4.347 -12.802 1.00 92.81 97 GLY A CA 1
ATOM 780 C C . GLY A 1 97 ? -3.203 3.845 -12.050 1.00 92.81 97 GLY A C 1
ATOM 781 O O . GLY A 1 97 ? -3.652 4.456 -11.080 1.00 92.81 97 GLY A O 1
ATOM 782 N N . GLU A 1 98 ? -3.721 2.705 -12.497 1.00 93.25 98 GLU A N 1
ATOM 783 C CA . GLU A 1 98 ? -4.760 1.928 -11.817 1.00 93.25 98 GLU A CA 1
ATOM 784 C C . GLU A 1 98 ? -4.368 0.446 -11.860 1.00 93.25 98 GLU A C 1
ATOM 786 O O . GLU A 1 98 ? -3.957 -0.051 -12.912 1.00 93.25 98 GLU A O 1
ATOM 791 N N . GLN A 1 99 ? -4.452 -0.251 -10.722 1.00 88.31 99 GLN A N 1
ATOM 792 C CA . GLN A 1 99 ? -4.095 -1.673 -10.613 1.00 88.31 99 GLN A CA 1
ATOM 793 C C . GLN A 1 99 ? -4.978 -2.432 -9.638 1.00 88.31 99 GLN A C 1
ATOM 795 O O . GLN A 1 99 ? -5.365 -1.860 -8.598 1.00 88.31 99 GLN A O 1
#

Secondary structure (DSSP, 8-state):
-HHHHHHHBSSEEEEEEEEEEE-SSSS-EEEEEEEEETTS-EEEEEEEE-TT-SS---EEE--SSHHHHHHHHHHHHHTBS---S--EEE-TTS-EEE-

Foldseek 3Di:
DVQQAQAFFEQWAEKEWADKDADDPPFKIKTWIWTAGNVRDIAIWIWIDTPPHRHTPDTGGDDPDPVNRVVRNVVSVVGTGHYPDWYWYQYNVRDIDID

Sequence (99 aa):
MVNALKNSYEGIEEIKISNPEYTTPPGDWSCDVNILFSDKVKIEYRVGHSLNEVENYNGFVNGKTNKEINDQWEILNSHKGKTTSLVTIYYSDKEKGEQ

pLDDT: mean 88.53, std 8.11, range [64.94, 97.75]

Radius of gyration: 13.03 Å; chains: 1; bounding box: 33×25×35 Å